Protein AF-A0A528N6S8-F1 (afdb_monomer)

pLDDT: mean 88.91, std 14.59, range [32.78, 98.12]

Foldseek 3Di:
DEDEDPDDDDPVVVQVVCPVPDDPVPRDPDYAYDND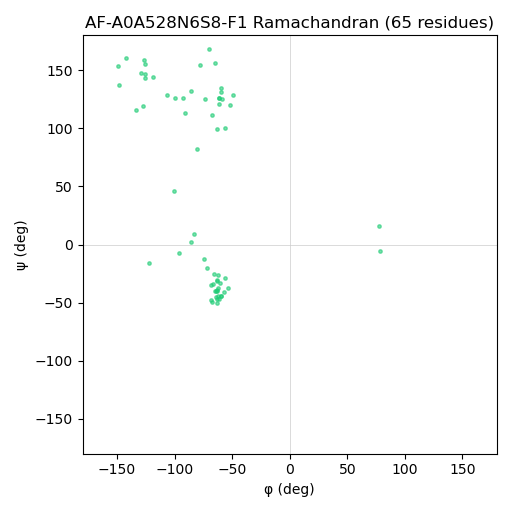QDADPVRHHDPVVVVVCVVVCVRPHPPPPDD

Radius of gyration: 13.09 Å; Cα contacts (8 Å, |Δi|>4): 61; chains: 1; bounding box: 34×29×29 Å

Sequence (67 aa):
LLFSAEHAVDRTQLRQWCAERLAAHQMPTEIVQVERIPRQANGKISRRDVAVRYGTGEFAPVRTEAA

Nearest PDB structures (foldseek):
  5es5-assembly1_A  TM=8.251E-01  e=5.537E-03  Brevibacillus parabrevis
  5buq-assembly1_B  TM=8.373E-01  e=1.456E-02  Bacillus subtilis subsp. subtilis str. 168
  5upq-assembly1_A  TM=8.449E-01  e=2.056E-02  Streptomyces platensis subsp. rosaceus
  5e7q-assembly1_B  TM=8.527E-01  e=5.789E-02  Streptomyces platensis subsp. rosaceus
  8k4r-assembly1_A  TM=7.664E-01  e=1.747E-01  Streptomyces halstedii

Mean predicted aligned error: 4.54 Å

Structure (mmCIF, N/CA/C/O backbone):
data_AF-A0A528N6S8-F1
#
_entry.id   AF-A0A528N6S8-F1
#
loop_
_atom_site.group_PDB
_atom_site.id
_atom_site.type_symbol
_atom_site.label_atom_id
_atom_site.label_alt_id
_atom_site.label_comp_id
_atom_site.label_asym_id
_atom_site.label_entity_id
_atom_site.label_seq_id
_atom_site.pdbx_PDB_ins_code
_atom_site.Cartn_x
_atom_site.Cartn_y
_atom_site.Cartn_z
_atom_site.occupancy
_atom_site.B_iso_or_equiv
_atom_site.auth_seq_id
_atom_site.auth_comp_id
_atom_site.auth_asym_id
_atom_site.auth_atom_id
_atom_site.pdbx_PDB_model_num
ATOM 1 N N . LEU A 1 1 ? -3.979 1.167 -1.499 1.00 90.69 1 LEU A N 1
ATOM 2 C CA . LEU A 1 1 ? -2.987 0.732 -0.495 1.00 90.69 1 LEU A CA 1
ATOM 3 C C . LEU A 1 1 ? -2.500 -0.646 -0.905 1.00 90.69 1 LEU A C 1
ATOM 5 O O . LEU A 1 1 ? -3.297 -1.574 -0.902 1.00 90.69 1 LEU A O 1
ATOM 9 N N . LEU A 1 2 ? -1.235 -0.753 -1.306 1.00 93.75 2 LEU A N 1
ATOM 10 C CA . LEU A 1 2 ? -0.580 -2.036 -1.559 1.00 93.75 2 LEU A CA 1
ATOM 11 C C . LEU A 1 2 ? 0.256 -2.378 -0.325 1.00 93.75 2 LEU A C 1
ATOM 13 O O . LEU A 1 2 ? 1.052 -1.53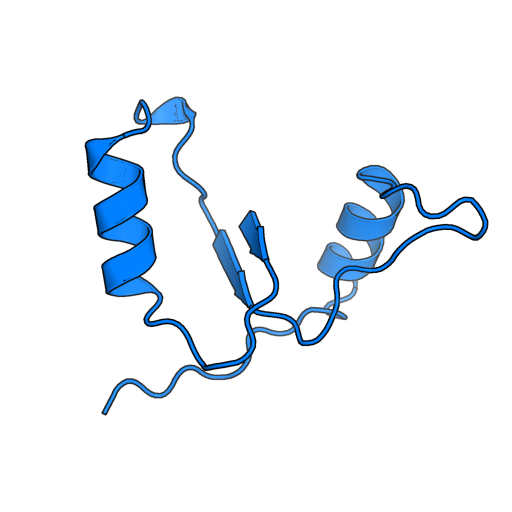9 0.101 1.00 93.75 2 LEU A O 1
ATOM 17 N N . PHE A 1 3 ? 0.069 -3.559 0.253 1.00 94.19 3 PHE A N 1
ATOM 18 C CA . PHE A 1 3 ? 0.784 -3.973 1.461 1.00 94.19 3 PHE A CA 1
ATOM 19 C C . PHE A 1 3 ? 1.147 -5.459 1.415 1.00 94.19 3 PHE A C 1
ATOM 21 O O . PHE A 1 3 ? 0.555 -6.223 0.658 1.00 94.19 3 PHE A O 1
ATOM 28 N N . SER A 1 4 ? 2.118 -5.859 2.232 1.00 93.25 4 SER A N 1
ATOM 29 C CA . SER A 1 4 ? 2.498 -7.258 2.442 1.00 93.25 4 SER A CA 1
ATOM 30 C C . SER A 1 4 ? 2.459 -7.586 3.930 1.00 93.25 4 SER A C 1
ATOM 32 O O . SER A 1 4 ? 2.837 -6.746 4.748 1.00 93.25 4 SER A O 1
ATOM 34 N N . ALA A 1 5 ? 2.029 -8.797 4.265 1.00 93.56 5 ALA A N 1
ATOM 35 C CA . ALA A 1 5 ? 1.998 -9.338 5.620 1.00 93.56 5 ALA A CA 1
ATOM 36 C C . ALA A 1 5 ? 2.198 -10.859 5.560 1.00 93.56 5 ALA A C 1
ATOM 38 O O . ALA A 1 5 ? 1.854 -11.475 4.551 1.00 93.56 5 ALA A O 1
ATOM 39 N N . GLU A 1 6 ? 2.734 -11.449 6.629 1.00 91.88 6 GLU A N 1
ATOM 40 C CA . GLU A 1 6 ? 2.991 -12.898 6.723 1.00 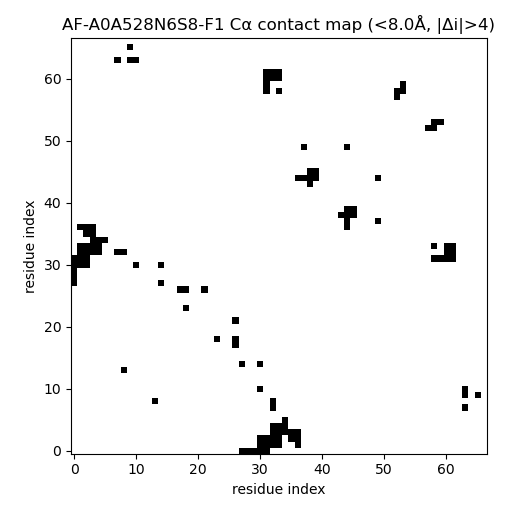91.88 6 GLU A CA 1
ATOM 41 C C . GLU A 1 6 ? 1.701 -13.733 6.721 1.00 91.88 6 GLU A C 1
ATOM 43 O O . GLU A 1 6 ? 1.699 -14.889 6.303 1.00 91.88 6 GLU A O 1
ATOM 48 N N . HIS A 1 7 ? 0.591 -13.136 7.155 1.00 90.88 7 HIS A N 1
ATOM 49 C CA . HIS A 1 7 ? -0.720 -13.773 7.226 1.00 90.88 7 HIS A CA 1
ATOM 50 C C . HIS A 1 7 ? -1.764 -12.939 6.492 1.00 90.88 7 HIS A C 1
ATOM 52 O O . HIS A 1 7 ? -1.586 -11.733 6.296 1.00 90.88 7 HIS A O 1
ATOM 58 N N . ALA A 1 8 ? -2.868 -13.573 6.098 1.00 90.62 8 ALA A N 1
ATOM 59 C CA . ALA A 1 8 ? -4.007 -12.867 5.528 1.00 90.62 8 ALA A CA 1
ATOM 60 C C . ALA A 1 8 ? -4.547 -11.837 6.531 1.00 90.62 8 ALA A C 1
ATOM 62 O O . ALA A 1 8 ? -4.767 -12.151 7.701 1.00 90.62 8 ALA A O 1
ATOM 63 N N . VAL A 1 9 ? -4.749 -10.608 6.065 1.00 92.25 9 VAL A N 1
ATOM 64 C CA . VAL A 1 9 ? -5.325 -9.524 6.863 1.00 92.25 9 VAL A CA 1
ATOM 65 C C . VAL A 1 9 ? -6.747 -9.265 6.389 1.00 92.25 9 VAL A C 1
ATOM 67 O O . VAL A 1 9 ? -6.982 -9.039 5.199 1.00 92.25 9 VAL A O 1
ATOM 70 N N . ASP A 1 10 ? -7.694 -9.253 7.327 1.00 91.44 10 ASP A N 1
ATOM 71 C CA . ASP A 1 10 ? -9.079 -8.894 7.039 1.00 91.44 10 ASP A CA 1
ATOM 72 C C . ASP A 1 10 ? -9.153 -7.444 6.524 1.00 91.44 10 ASP A C 1
ATOM 74 O O . ASP A 1 10 ? -8.744 -6.476 7.179 1.00 91.44 10 ASP A O 1
ATOM 78 N N . ARG A 1 11 ? -9.689 -7.293 5.311 1.00 89.94 11 ARG A N 1
ATOM 79 C CA . ARG A 1 11 ? -9.780 -6.003 4.617 1.00 89.94 11 ARG A CA 1
ATOM 80 C C . ARG A 1 11 ? -10.726 -5.028 5.316 1.00 89.94 11 ARG A C 1
ATOM 82 O O . ARG A 1 11 ? -10.472 -3.823 5.283 1.00 89.94 11 ARG A O 1
ATOM 89 N N . THR A 1 12 ? -11.797 -5.519 5.932 1.00 91.69 12 THR A N 1
ATOM 90 C CA . THR A 1 12 ? -12.769 -4.717 6.682 1.00 91.69 12 THR A CA 1
ATOM 91 C C . THR A 1 12 ? -12.133 -4.171 7.951 1.00 91.69 12 THR A C 1
ATOM 93 O O . THR A 1 12 ? -12.207 -2.963 8.188 1.00 91.69 12 THR A O 1
ATOM 96 N N . GLN A 1 13 ? -11.436 -5.019 8.713 1.00 94.00 13 GLN A N 1
ATOM 97 C CA . GLN A 1 13 ? -10.737 -4.595 9.931 1.00 94.00 13 GLN A CA 1
ATOM 98 C C . GLN A 1 13 ? -9.640 -3.570 9.623 1.00 94.00 13 GLN A C 1
ATOM 100 O O . GLN A 1 13 ? -9.558 -2.530 10.276 1.00 94.00 13 GLN A O 1
ATOM 105 N N . LEU A 1 14 ? -8.836 -3.799 8.578 1.00 94.50 14 LEU A N 1
ATOM 106 C CA . LEU A 1 14 ? -7.801 -2.845 8.174 1.00 94.50 14 LEU A CA 1
ATOM 107 C C . LEU A 1 14 ? -8.402 -1.506 7.720 1.00 94.50 14 LEU A C 1
ATOM 109 O O . LEU A 1 14 ? -7.884 -0.439 8.053 1.00 94.50 14 LEU A O 1
ATOM 113 N N . ARG A 1 15 ? -9.523 -1.539 6.992 1.00 94.81 15 ARG A N 1
ATOM 114 C CA . ARG A 1 15 ? -10.225 -0.320 6.573 1.00 94.81 15 ARG A CA 1
ATOM 115 C C . ARG A 1 15 ? -10.773 0.464 7.769 1.00 94.81 15 ARG A C 1
ATOM 117 O O . ARG A 1 15 ? -10.668 1.689 7.762 1.00 94.81 15 ARG A O 1
ATOM 124 N N . GLN A 1 16 ? -11.316 -0.208 8.784 1.00 96.19 16 GLN A N 1
ATOM 125 C CA . GLN A 1 16 ? -11.758 0.431 10.030 1.00 96.19 16 GLN A CA 1
ATOM 126 C C . GLN A 1 16 ? -10.579 1.060 10.780 1.00 96.19 16 GLN A C 1
ATOM 128 O O . GLN A 1 1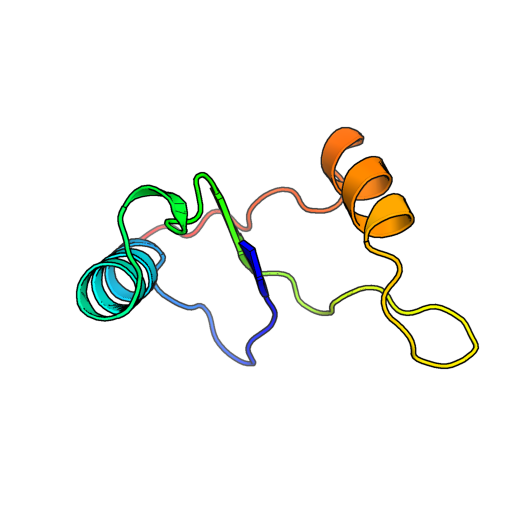6 ? -10.632 2.238 11.128 1.00 96.19 16 GLN A O 1
ATOM 133 N N . TRP A 1 17 ? -9.474 0.324 10.916 1.00 96.75 17 TRP A N 1
ATOM 134 C CA . TRP A 1 17 ? -8.256 0.826 11.550 1.00 96.75 17 TRP A CA 1
ATOM 135 C C . TRP A 1 17 ? -7.728 2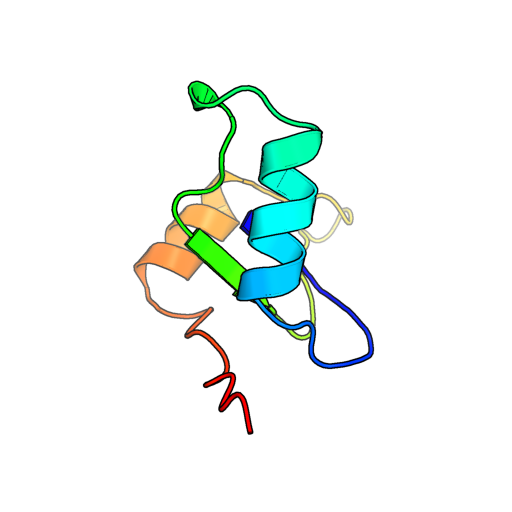.102 10.876 1.00 96.75 17 TRP A C 1
ATOM 137 O O . TRP A 1 17 ? -7.315 3.042 11.562 1.00 96.75 17 TRP A O 1
ATOM 147 N N . CYS A 1 18 ? -7.775 2.157 9.538 1.00 97.31 18 CYS A N 1
ATOM 148 C CA . CYS A 1 18 ? -7.450 3.358 8.771 1.00 97.31 18 CYS A CA 1
ATOM 149 C C . CYS A 1 18 ? -8.425 4.506 9.054 1.00 97.31 18 CYS A C 1
ATOM 151 O O . CYS A 1 18 ? -7.972 5.628 9.258 1.00 97.31 18 CYS A O 1
ATOM 153 N N . ALA A 1 19 ? -9.734 4.246 9.086 1.00 97.25 19 ALA A N 1
ATOM 154 C CA . ALA A 1 19 ? -10.755 5.278 9.288 1.00 97.25 19 ALA A CA 1
ATOM 155 C C . ALA A 1 19 ? -10.650 5.973 10.655 1.00 97.25 19 ALA A C 1
ATOM 157 O O . ALA A 1 19 ? -10.954 7.155 10.768 1.00 97.25 19 ALA A O 1
ATOM 158 N N . GLU A 1 20 ? -10.170 5.267 11.678 1.00 98.12 20 GLU A N 1
ATOM 159 C CA . GLU A 1 20 ? -9.909 5.836 13.006 1.00 98.12 20 GLU A CA 1
ATOM 160 C C . GLU A 1 20 ? -8.682 6.765 13.047 1.00 98.12 20 GLU A C 1
ATOM 162 O O . GLU A 1 20 ? -8.535 7.548 13.983 1.00 98.12 20 GLU A O 1
ATOM 167 N N . ARG A 1 21 ? -7.765 6.657 12.074 1.00 98.00 21 ARG A N 1
ATOM 168 C CA . ARG A 1 21 ? -6.424 7.280 12.124 1.00 98.00 21 ARG A CA 1
ATOM 169 C C . ARG A 1 21 ? -6.123 8.226 10.970 1.00 98.00 21 ARG A C 1
ATOM 171 O O . ARG A 1 21 ? -5.163 8.989 11.045 1.00 98.00 21 ARG A O 1
ATOM 178 N N . LEU A 1 22 ? -6.899 8.160 9.898 1.00 97.69 22 LEU A N 1
ATOM 179 C CA . LEU A 1 22 ? -6.700 8.931 8.681 1.00 97.69 22 LEU A CA 1
ATOM 180 C C . LEU A 1 22 ? -7.900 9.837 8.436 1.00 97.69 22 LEU A C 1
ATOM 182 O O . LEU A 1 22 ? -9.048 9.458 8.664 1.00 97.69 22 LEU A O 1
ATOM 186 N N . ALA A 1 23 ? -7.640 11.029 7.903 1.00 98.00 23 ALA A N 1
ATOM 187 C CA . ALA A 1 23 ? -8.713 11.876 7.406 1.00 98.00 23 ALA A CA 1
ATOM 188 C C . ALA A 1 23 ? -9.413 11.208 6.209 1.00 98.00 23 ALA A C 1
ATOM 190 O O . ALA A 1 23 ? -8.805 10.436 5.465 1.00 98.00 23 ALA A O 1
ATOM 191 N N . ALA A 1 24 ? -10.673 11.572 5.953 1.00 95.62 24 ALA A N 1
ATOM 192 C CA . ALA A 1 24 ? -11.467 10.977 4.874 1.00 95.62 24 ALA A CA 1
ATOM 193 C C . ALA A 1 24 ? -10.778 11.028 3.493 1.00 95.62 24 ALA A C 1
ATOM 195 O O . ALA A 1 24 ? -10.844 10.064 2.739 1.00 95.62 24 ALA A O 1
ATOM 196 N N . HIS A 1 25 ? -10.055 12.108 3.175 1.00 95.50 25 HIS A N 1
ATOM 197 C CA . HIS A 1 25 ? -9.336 12.253 1.899 1.00 95.50 25 HIS A CA 1
ATOM 198 C C . HIS A 1 25 ? -8.056 11.400 1.796 1.00 95.50 25 HIS A C 1
ATOM 200 O O . HIS A 1 25 ? -7.484 11.271 0.718 1.00 95.50 25 HIS A O 1
ATOM 206 N N . GLN A 1 26 ? -7.588 10.837 2.910 1.00 96.12 26 GLN A N 1
ATOM 207 C CA . GLN A 1 26 ? -6.447 9.922 2.963 1.00 96.12 26 GLN A CA 1
ATOM 208 C C . GLN A 1 26 ? -6.894 8.457 2.952 1.00 96.12 26 GLN A C 1
ATOM 210 O O . GLN A 1 26 ? -6.047 7.564 2.869 1.00 96.12 26 GLN A O 1
ATOM 215 N N . MET A 1 27 ? -8.205 8.196 3.041 1.00 96.44 27 MET A N 1
ATOM 216 C CA . MET A 1 27 ? -8.725 6.837 3.059 1.00 96.44 27 MET A CA 1
ATOM 217 C C . MET A 1 27 ? -8.380 6.106 1.761 1.00 96.44 27 MET A C 1
ATOM 219 O O . MET A 1 27 ? -8.723 6.582 0.675 1.00 96.44 27 MET A O 1
ATOM 223 N N . PRO A 1 28 ? -7.749 4.921 1.845 1.00 93.62 28 PRO A N 1
ATOM 224 C CA . PRO A 1 28 ? -7.506 4.113 0.666 1.00 93.62 28 PRO A CA 1
ATOM 225 C C . PRO A 1 28 ? -8.829 3.708 0.009 1.00 93.62 28 PRO A C 1
ATOM 227 O O . PRO A 1 28 ? -9.701 3.114 0.651 1.00 93.62 28 PRO A O 1
ATOM 230 N N . THR A 1 29 ? -8.958 3.998 -1.284 1.00 90.31 29 THR A N 1
ATOM 231 C CA . THR A 1 29 ? -10.064 3.502 -2.118 1.00 90.31 29 THR A CA 1
ATOM 232 C C . THR A 1 29 ? -9.962 1.996 -2.322 1.00 90.31 29 THR A C 1
ATOM 234 O O . THR A 1 29 ? -10.967 1.295 -2.301 1.00 90.31 29 THR A O 1
ATOM 237 N N . GLU A 1 30 ? -8.734 1.493 -2.424 1.00 89.38 30 GLU A N 1
ATOM 238 C CA . GLU A 1 30 ? -8.438 0.074 -2.539 1.00 89.38 30 GLU A CA 1
ATOM 239 C C . GLU A 1 30 ? -7.396 -0.380 -1.530 1.00 89.38 30 GLU A C 1
ATOM 241 O O . GLU A 1 30 ? -6.472 0.362 -1.180 1.00 89.38 30 GLU A O 1
ATOM 246 N N . ILE A 1 31 ? -7.530 -1.629 -1.095 1.00 91.62 31 ILE A N 1
ATOM 247 C CA . ILE A 1 31 ? -6.605 -2.304 -0.191 1.00 91.62 31 ILE A CA 1
ATOM 248 C C . ILE A 1 31 ? -6.326 -3.686 -0.774 1.00 91.62 31 ILE A C 1
ATOM 250 O O . ILE A 1 31 ? -7.247 -4.499 -0.894 1.00 91.62 31 ILE A O 1
ATOM 254 N N . VAL A 1 32 ? -5.068 -3.905 -1.150 1.00 91.38 32 VAL A N 1
ATOM 255 C CA . VAL A 1 32 ? -4.590 -5.103 -1.841 1.00 91.38 32 VAL A CA 1
ATOM 256 C C . VAL A 1 32 ? -3.405 -5.668 -1.071 1.00 91.38 32 VAL A C 1
ATOM 258 O O . VAL A 1 32 ? -2.382 -4.992 -0.915 1.00 91.38 32 VAL A O 1
ATOM 261 N N . GLN A 1 33 ? -3.559 -6.902 -0.594 1.00 92.75 33 GLN A N 1
ATOM 262 C CA . GLN A 1 33 ? -2.466 -7.670 -0.013 1.00 92.75 33 GLN A CA 1
ATOM 263 C C . GLN A 1 33 ? -1.704 -8.388 -1.124 1.00 92.75 33 GLN A C 1
ATOM 265 O O . GLN A 1 33 ? -2.312 -9.039 -1.972 1.00 92.75 33 GLN A O 1
ATOM 270 N N . VAL A 1 34 ? -0.380 -8.287 -1.096 1.00 92.06 34 VAL A N 1
ATOM 271 C CA . VAL A 1 34 ? 0.533 -9.035 -1.963 1.00 92.06 34 VAL A CA 1
ATOM 272 C C . VAL A 1 34 ? 1.549 -9.785 -1.120 1.00 92.06 34 VAL A C 1
ATOM 274 O O . VAL A 1 34 ? 1.872 -9.368 -0.009 1.00 92.06 34 VAL A O 1
ATOM 277 N N . GLU A 1 35 ? 2.102 -10.861 -1.670 1.00 90.12 35 GLU A N 1
ATOM 278 C CA . GLU A 1 35 ? 3.189 -11.604 -1.027 1.00 90.12 35 GLU A CA 1
ATOM 279 C C . GLU A 1 35 ? 4.411 -10.702 -0.793 1.00 90.12 35 GLU A C 1
ATOM 281 O O . GLU A 1 35 ? 4.987 -10.667 0.293 1.00 90.12 35 GLU A O 1
ATOM 286 N N . ARG A 1 36 ? 4.781 -9.902 -1.801 1.00 91.31 36 ARG A N 1
ATOM 287 C CA . ARG A 1 36 ? 5.923 -8.990 -1.723 1.00 91.31 36 ARG A CA 1
ATOM 288 C C . ARG A 1 36 ? 5.702 -7.741 -2.561 1.00 91.31 36 ARG A C 1
ATOM 290 O O . ARG A 1 36 ? 5.298 -7.816 -3.717 1.00 91.31 36 ARG A O 1
ATOM 297 N N . ILE A 1 37 ? 6.064 -6.586 -2.007 1.00 93.56 37 ILE A N 1
ATOM 298 C CA . ILE A 1 37 ? 6.068 -5.324 -2.753 1.00 93.56 37 ILE A CA 1
ATOM 299 C C . ILE A 1 37 ? 7.265 -5.309 -3.724 1.00 93.56 37 ILE A C 1
ATOM 301 O O . ILE A 1 37 ? 8.405 -5.468 -3.268 1.00 93.56 37 ILE A O 1
ATOM 305 N N . PRO A 1 38 ? 7.057 -5.084 -5.038 1.00 93.62 38 PRO A N 1
ATOM 306 C CA . PRO A 1 38 ? 8.152 -4.972 -5.995 1.00 93.62 38 PRO A CA 1
ATOM 307 C C . PRO A 1 38 ? 9.100 -3.824 -5.649 1.00 93.62 38 PRO A C 1
ATOM 309 O O . PRO A 1 38 ? 8.681 -2.705 -5.342 1.00 93.62 38 PRO A O 1
ATOM 312 N N . ARG A 1 39 ? 10.401 -4.105 -5.725 1.00 96.00 39 ARG A N 1
ATOM 313 C CA . ARG A 1 39 ? 11.479 -3.147 -5.472 1.00 96.00 39 ARG A CA 1
ATOM 314 C C . ARG A 1 39 ? 12.413 -3.105 -6.673 1.00 96.00 39 ARG A C 1
ATOM 316 O O . ARG A 1 39 ? 12.618 -4.113 -7.343 1.00 96.00 39 ARG A O 1
ATOM 323 N N . GLN A 1 40 ? 12.972 -1.932 -6.932 1.00 95.88 40 GLN A N 1
ATOM 324 C CA . GLN A 1 40 ? 14.026 -1.730 -7.918 1.00 95.88 40 GLN A CA 1
ATOM 325 C C . GLN A 1 40 ? 15.339 -2.364 -7.429 1.00 95.88 40 GLN A C 1
ATOM 327 O O . GLN A 1 40 ? 15.467 -2.708 -6.255 1.00 95.88 40 GLN A O 1
ATOM 332 N N . ALA A 1 41 ? 16.337 -2.481 -8.310 1.00 95.94 41 ALA A N 1
ATOM 333 C CA . ALA A 1 41 ? 17.633 -3.091 -7.985 1.00 95.94 41 ALA A CA 1
ATOM 334 C C . ALA A 1 41 ? 18.348 -2.429 -6.787 1.00 95.94 41 ALA A C 1
ATOM 336 O O . ALA A 1 41 ? 19.055 -3.089 -6.038 1.00 95.94 41 ALA A O 1
ATOM 337 N N . ASN A 1 42 ? 18.112 -1.136 -6.560 1.00 96.75 42 ASN A N 1
ATOM 338 C CA . ASN A 1 42 ? 18.622 -0.390 -5.404 1.00 96.75 42 ASN A CA 1
ATOM 339 C C . ASN A 1 42 ? 17.758 -0.546 -4.129 1.00 96.75 42 ASN A C 1
ATOM 341 O O . ASN A 1 42 ? 17.926 0.214 -3.177 1.00 96.75 42 ASN A O 1
ATOM 345 N N . GLY A 1 43 ? 16.777 -1.452 -4.130 1.00 96.50 43 GLY A N 1
ATOM 346 C CA . GLY A 1 43 ? 15.861 -1.720 -3.018 1.00 96.50 43 GLY A CA 1
ATOM 347 C C . GLY A 1 43 ? 14.710 -0.720 -2.850 1.00 96.50 43 GLY A C 1
ATOM 348 O O . GLY A 1 43 ? 13.828 -0.942 -2.009 1.00 96.50 43 GLY A O 1
ATOM 349 N N . LYS A 1 44 ? 14.670 0.368 -3.632 1.00 97.25 44 LYS A N 1
ATOM 350 C CA . LYS A 1 44 ? 13.615 1.389 -3.542 1.00 97.25 44 LYS A CA 1
ATOM 351 C C . LYS A 1 44 ? 12.328 0.934 -4.218 1.00 97.25 44 LYS A C 1
ATOM 3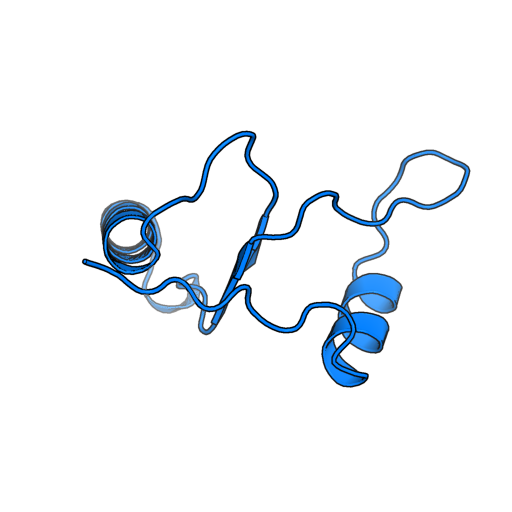53 O O . LYS A 1 44 ? 12.334 0.129 -5.145 1.00 97.25 44 LYS A O 1
ATOM 358 N N . ILE A 1 45 ? 11.211 1.493 -3.766 1.00 96.56 45 ILE A N 1
ATOM 359 C CA . ILE A 1 45 ? 9.910 1.305 -4.405 1.00 96.56 45 ILE A CA 1
ATOM 360 C C . ILE A 1 45 ? 9.696 2.449 -5.396 1.00 96.56 45 ILE A C 1
ATOM 362 O O . ILE A 1 45 ? 9.745 3.620 -5.020 1.00 96.56 45 ILE A O 1
ATOM 366 N N . SER A 1 46 ? 9.409 2.109 -6.651 1.00 97.06 46 SER A N 1
ATOM 367 C CA . SER A 1 46 ? 8.932 3.071 -7.645 1.00 97.06 46 SER A CA 1
ATOM 368 C C . SER A 1 46 ? 7.411 3.105 -7.626 1.00 97.06 46 SER A C 1
ATOM 370 O O . SER A 1 46 ? 6.749 2.143 -8.013 1.00 97.06 46 SER A O 1
ATOM 372 N N . ARG A 1 47 ? 6.836 4.235 -7.199 1.00 95.19 47 ARG A N 1
ATOM 373 C CA . ARG A 1 47 ? 5.376 4.434 -7.214 1.00 95.19 47 ARG A CA 1
ATOM 374 C C . ARG A 1 47 ? 4.800 4.346 -8.629 1.00 95.19 47 ARG A C 1
ATOM 376 O O . ARG A 1 47 ? 3.682 3.873 -8.788 1.00 95.19 47 ARG A O 1
ATOM 383 N N . ARG A 1 48 ? 5.562 4.782 -9.640 1.00 96.38 48 ARG A N 1
ATOM 384 C CA . ARG A 1 48 ? 5.161 4.707 -11.051 1.00 96.38 48 ARG A CA 1
ATOM 385 C C . ARG A 1 48 ? 5.095 3.257 -11.521 1.00 96.38 48 ARG A C 1
ATOM 387 O O . ARG A 1 48 ? 4.079 2.864 -12.078 1.00 96.38 48 ARG A O 1
ATOM 394 N N . ASP A 1 49 ? 6.136 2.471 -11.261 1.00 96.06 49 ASP A N 1
ATOM 395 C CA . ASP A 1 49 ? 6.195 1.079 -11.729 1.00 96.06 49 ASP A CA 1
ATOM 396 C C . ASP A 1 49 ? 5.098 0.252 -11.053 1.00 96.06 49 ASP A C 1
ATOM 398 O O . ASP A 1 49 ? 4.409 -0.520 -11.710 1.00 96.06 49 ASP A O 1
ATOM 402 N N . VAL A 1 50 ? 4.867 0.483 -9.754 1.00 95.06 50 VAL A N 1
ATOM 403 C CA . VAL A 1 50 ? 3.743 -0.120 -9.027 1.00 95.06 50 VAL A CA 1
ATOM 404 C C . VAL A 1 50 ? 2.400 0.274 -9.652 1.00 95.06 50 VAL A C 1
ATOM 406 O O . VAL A 1 50 ? 1.557 -0.593 -9.844 1.00 95.06 50 VAL A O 1
ATOM 409 N N . ALA A 1 51 ? 2.190 1.543 -10.011 1.00 93.50 51 ALA A N 1
ATOM 410 C CA . ALA A 1 51 ? 0.940 1.975 -10.639 1.00 93.50 51 ALA A CA 1
ATOM 411 C C . ALA A 1 51 ? 0.701 1.308 -12.006 1.00 93.50 51 ALA A C 1
ATOM 413 O O . ALA A 1 51 ? -0.421 0.894 -12.287 1.00 93.50 51 ALA A O 1
ATOM 414 N N . VAL A 1 52 ? 1.746 1.156 -12.829 1.00 95.75 52 VAL A N 1
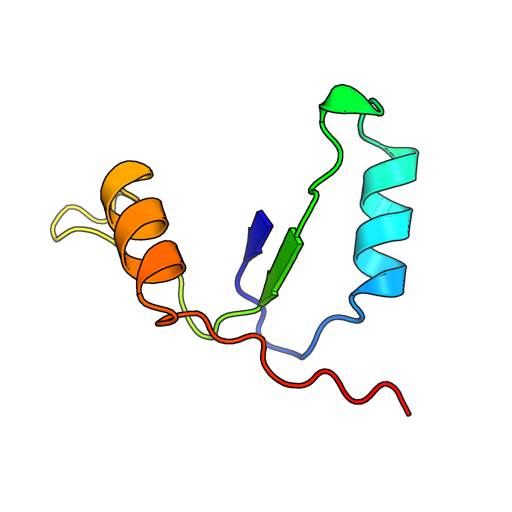ATOM 415 C CA . VAL A 1 52 ? 1.652 0.460 -14.126 1.00 95.75 52 VAL A CA 1
ATOM 416 C C . VAL A 1 52 ? 1.271 -1.005 -13.926 1.00 95.75 52 VAL A C 1
ATOM 418 O O . VAL A 1 52 ? 0.305 -1.464 -14.523 1.00 95.75 52 VAL A O 1
ATOM 421 N N . ARG A 1 53 ? 1.977 -1.716 -13.042 1.00 94.50 53 ARG A N 1
ATOM 422 C CA . ARG A 1 53 ? 1.720 -3.135 -12.738 1.00 94.50 53 ARG A CA 1
ATOM 423 C C . ARG A 1 53 ? 0.331 -3.375 -12.153 1.00 94.50 53 ARG A C 1
ATOM 425 O O . ARG A 1 53 ? -0.338 -4.354 -12.471 1.00 94.50 53 ARG A O 1
ATOM 432 N N . TYR A 1 54 ? -0.122 -2.449 -11.312 1.00 91.50 54 TYR A N 1
ATOM 433 C CA . TYR A 1 54 ? -1.488 -2.456 -10.813 1.00 91.50 54 TYR A CA 1
ATOM 434 C C . TYR A 1 54 ? -2.492 -2.313 -11.970 1.00 91.50 54 TYR A C 1
ATOM 436 O O . TYR A 1 54 ? -3.421 -3.109 -12.069 1.00 91.50 54 TYR A O 1
ATOM 444 N N . GLY A 1 55 ? -2.263 -1.371 -12.892 1.00 91.44 55 GLY A N 1
ATOM 445 C CA . GLY A 1 55 ? -3.105 -1.175 -14.076 1.00 91.44 55 GLY A CA 1
ATOM 446 C C . GLY A 1 55 ? -3.137 -2.370 -15.036 1.00 91.44 55 GLY A C 1
ATOM 447 O O . GLY A 1 55 ? -4.136 -2.567 -15.721 1.00 91.44 55 GLY A O 1
ATOM 448 N N . THR A 1 56 ? -2.086 -3.197 -15.062 1.00 94.12 56 THR A N 1
ATOM 449 C CA . THR A 1 56 ? -2.051 -4.451 -15.836 1.00 94.12 56 THR A CA 1
ATOM 450 C C . THR A 1 56 ? -2.646 -5.649 -15.089 1.00 94.12 56 THR A C 1
ATOM 452 O O . THR A 1 56 ? -2.621 -6.757 -15.616 1.00 94.12 56 THR A O 1
ATOM 455 N N . GLY A 1 57 ? -3.162 -5.462 -13.869 1.00 89.81 57 GLY A N 1
ATOM 456 C CA . GLY A 1 57 ? -3.771 -6.528 -13.069 1.00 89.81 57 GLY A CA 1
ATOM 457 C C . GLY A 1 57 ? -2.776 -7.471 -12.384 1.00 89.81 57 GLY A C 1
ATOM 458 O O . GLY A 1 57 ? -3.178 -8.533 -11.917 1.00 89.81 57 GLY A O 1
ATOM 459 N N . GLU A 1 58 ? -1.493 -7.103 -12.286 1.00 90.81 58 GLU A N 1
ATOM 460 C CA . GLU A 1 58 ? -0.454 -7.950 -11.668 1.00 90.81 58 GLU A CA 1
ATOM 461 C C . GLU A 1 58 ? -0.732 -8.209 -10.179 1.00 90.81 58 GLU A C 1
ATOM 463 O O . GLU A 1 58 ? -0.411 -9.269 -9.651 1.00 90.81 58 GLU A O 1
ATOM 468 N N . PHE A 1 59 ? -1.369 -7.252 -9.502 1.00 88.75 59 PHE A N 1
ATOM 469 C CA . PHE A 1 59 ? -1.742 -7.356 -8.090 1.00 88.75 59 PHE A CA 1
ATOM 470 C C . PHE A 1 59 ? -3.219 -7.707 -7.926 1.00 88.75 59 PHE A C 1
ATOM 472 O O . PHE A 1 59 ? -3.921 -7.064 -7.145 1.00 88.75 59 PHE A O 1
ATOM 479 N N . ALA A 1 60 ? -3.712 -8.685 -8.692 1.00 70.69 60 ALA A N 1
ATOM 480 C CA . ALA A 1 60 ? -5.071 -9.178 -8.516 1.00 70.69 60 ALA A CA 1
ATOM 481 C C . ALA A 1 60 ? -5.308 -9.470 -7.021 1.00 70.69 60 ALA A C 1
ATOM 483 O O . ALA A 1 60 ? -4.473 -10.130 -6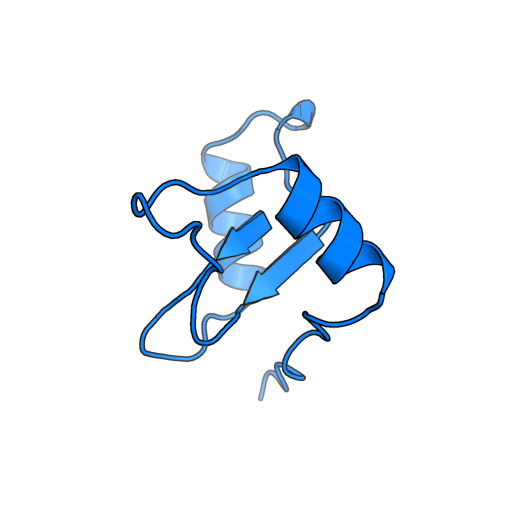.392 1.00 70.69 60 ALA A O 1
ATOM 484 N N . PRO A 1 61 ? -6.389 -8.943 -6.421 1.00 61.78 61 PRO A N 1
ATOM 485 C CA . PRO A 1 61 ? -6.631 -9.142 -5.007 1.00 61.78 61 PRO A CA 1
ATOM 486 C C . PRO A 1 61 ? -6.718 -10.642 -4.749 1.00 61.78 61 PRO A C 1
ATOM 488 O O . PRO A 1 61 ? -7.526 -11.334 -5.375 1.00 61.78 61 PRO A O 1
ATOM 491 N N . VAL A 1 62 ? -5.901 -11.141 -3.818 1.00 60.09 62 VAL A N 1
ATOM 492 C CA . VAL A 1 62 ? -6.146 -12.459 -3.232 1.00 60.09 62 VAL A CA 1
ATOM 493 C C . VAL A 1 62 ? -7.593 -12.419 -2.762 1.00 60.09 62 VAL A C 1
ATOM 495 O O . VAL A 1 62 ? -7.949 -11.519 -1.991 1.00 60.09 62 VAL A O 1
ATOM 498 N N . ARG A 1 63 ? -8.443 -13.310 -3.292 1.00 54.97 63 ARG A N 1
ATOM 499 C CA . ARG A 1 63 ? -9.830 -13.433 -2.838 1.00 54.97 63 ARG A CA 1
ATOM 500 C C . ARG A 1 63 ? -9.765 -13.688 -1.343 1.00 54.97 63 ARG A C 1
ATOM 502 O O . ARG A 1 63 ? -9.438 -14.780 -0.899 1.00 54.97 63 ARG A O 1
ATOM 509 N N . THR A 1 64 ? -9.986 -12.636 -0.575 1.00 50.56 64 THR A N 1
ATOM 510 C CA . THR A 1 64 ? -10.124 -12.711 0.868 1.00 50.56 64 THR A CA 1
ATOM 511 C C . THR A 1 64 ? -11.558 -13.166 1.051 1.00 50.56 64 THR A C 1
ATOM 513 O O . THR A 1 64 ? -12.472 -12.351 1.143 1.00 50.56 64 THR A O 1
ATOM 516 N N . GLU A 1 65 ? -11.771 -14.477 0.931 1.00 40.56 65 GLU A N 1
ATOM 517 C CA . GLU A 1 65 ? -12.978 -15.103 1.452 1.00 40.56 65 GLU A CA 1
ATOM 518 C C . GLU A 1 65 ? -12.924 -14.888 2.962 1.00 40.56 65 GLU A C 1
ATOM 520 O O . GLU A 1 65 ? -12.154 -15.523 3.678 1.00 40.56 65 GLU A O 1
ATOM 525 N N . ALA A 1 66 ? -13.663 -13.879 3.417 1.00 40.53 66 ALA A N 1
ATOM 526 C CA . ALA A 1 66 ? -14.050 -13.783 4.807 1.00 40.53 66 A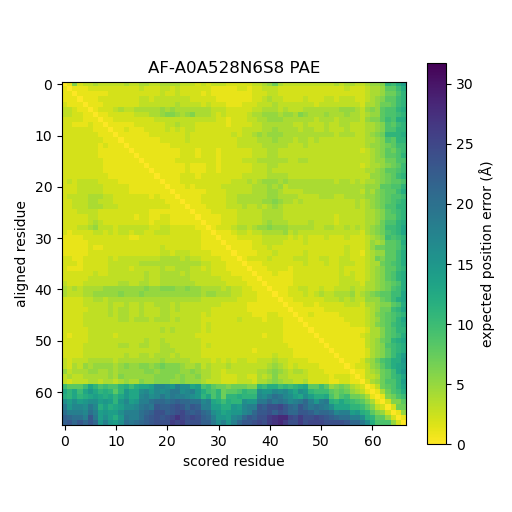LA A CA 1
ATOM 527 C C . ALA A 1 66 ? -15.021 -14.942 5.059 1.00 40.53 66 ALA A C 1
ATOM 529 O O . ALA A 1 66 ? -16.106 -14.973 4.471 1.00 40.53 66 ALA A O 1
ATOM 530 N N . ALA A 1 67 ? -14.572 -15.915 5.849 1.00 32.78 67 ALA A N 1
ATOM 531 C CA . ALA A 1 67 ? -15.453 -16.812 6.584 1.00 32.78 67 ALA A CA 1
ATOM 532 C C . ALA A 1 67 ? -16.034 -16.064 7.791 1.00 32.78 67 ALA A C 1
ATOM 534 O O . ALA A 1 67 ? -15.293 -15.233 8.367 1.00 32.78 67 ALA A O 1
#

Solvent-accessible surface area (backbone atoms only — not comparable to full-atom values): 4434 Å² total; per-residue (Å²): 78,81,47,59,61,100,58,93,72,62,65,67,62,52,51,50,59,44,60,79,74,40,58,81,93,68,55,66,91,48,81,32,64,38,88,67,80,76,57,47,98,89,68,47,72,51,71,65,60,52,49,53,41,48,74,72,51,75,66,60,62,66,84,76,76,80,126

Secondary structure (DSSP, 8-state):
-EE--SS---HHHHHHHHHTTS-GGGS-S--EE-SS----TTS---HHHHHHHHHTTTTPPP-----